Protein AF-A0A4Y2VIY1-F1 (afdb_monomer_lite)

Radius of gyration: 15.89 Å; chains: 1; bounding box: 33×31×41 Å

pLDDT: mean 91.34, std 9.09, range [41.94, 97.88]

Secondary structure (DSSP, 8-state):
-----S-GGG---HHHHHHHHHHH-TTPPP----S--S----SPPP-HHHHTTT---SS-HHHHHHHHHHHGGGS-HHHHHHT----

Organism: Araneus ventricosus (NCBI:txid182803)

Foldseek 3Di:
DDADDDDQVPLDDPVRLVVLLCVVVVPDDDDDDPDDDPPPPDDGDDRVVVVVVVDDDPADSNRVSVVCVVCVVVDDPVVVVVPDPDD

Sequence (87 aa):
IAFNVGDETMNMTKTQAAKRIQHFVPSCEISLGSGEDKDQRDYDVSYARIKKLGFRSSILLDDGIKELVAVLPQMSEAELTFSKNIL

Structure (mmCIF, N/CA/C/O backbone):
data_AF-A0A4Y2VIY1-F1
#
_entry.id   AF-A0A4Y2VIY1-F1
#
loop_
_atom_site.group_PDB
_atom_site.id
_atom_site.type_symbol
_atom_site.label_atom_id
_atom_site.label_alt_id
_atom_site.label_comp_id
_atom_site.label_asym_id
_atom_site.label_entity_id
_atom_site.label_seq_id
_atom_site.pdbx_PDB_ins_code
_atom_site.Cartn_x
_atom_site.Cartn_y
_atom_site.Cartn_z
_atom_site.occupancy
_atom_site.B_iso_or_equiv
_atom_site.auth_seq_id
_atom_site.auth_comp_id
_atom_site.auth_asym_id
_atom_site.auth_atom_id
_atom_site.pdbx_PDB_model_num
ATOM 1 N N . ILE A 1 1 ? 20.293 -12.960 -11.061 1.00 82.81 1 ILE A N 1
ATOM 2 C CA . ILE A 1 1 ? 19.361 -12.066 -11.797 1.00 82.81 1 ILE A CA 1
ATOM 3 C C . ILE A 1 1 ? 18.365 -11.524 -10.782 1.00 82.81 1 ILE A C 1
ATOM 5 O O . ILE A 1 1 ? 17.817 -12.329 -10.046 1.00 82.81 1 ILE A O 1
ATOM 9 N N . ALA A 1 2 ? 18.156 -10.209 -10.713 1.00 94.94 2 ALA A N 1
ATOM 10 C CA . ALA A 1 2 ? 17.168 -9.596 -9.817 1.00 94.94 2 ALA A CA 1
ATOM 11 C C . ALA A 1 2 ? 15.929 -9.132 -10.599 1.00 94.94 2 ALA A C 1
ATOM 13 O O . ALA A 1 2 ? 16.065 -8.753 -11.769 1.00 94.94 2 ALA A O 1
ATOM 14 N N . PHE A 1 3 ? 14.758 -9.143 -9.960 1.00 97.06 3 PHE A N 1
ATOM 15 C CA . PHE A 1 3 ? 13.488 -8.649 -10.497 1.00 97.06 3 PHE A CA 1
ATOM 16 C C . PHE A 1 3 ? 12.816 -7.738 -9.471 1.00 97.06 3 PHE A C 1
ATOM 18 O O . PHE A 1 3 ? 12.760 -8.085 -8.295 1.00 97.06 3 PHE A O 1
ATOM 25 N N . ASN A 1 4 ? 12.262 -6.617 -9.929 1.00 96.38 4 ASN A N 1
ATOM 26 C CA . ASN A 1 4 ? 11.274 -5.882 -9.148 1.00 96.38 4 ASN A CA 1
ATOM 27 C C . ASN A 1 4 ? 9.972 -6.687 -9.161 1.00 96.38 4 ASN A C 1
ATOM 29 O O . ASN A 1 4 ? 9.565 -7.163 -10.226 1.00 96.38 4 ASN A O 1
ATOM 33 N N . VAL A 1 5 ? 9.327 -6.828 -8.006 1.00 95.81 5 VAL A N 1
ATOM 34 C CA . VAL A 1 5 ? 8.086 -7.597 -7.846 1.00 95.81 5 VAL A CA 1
ATOM 35 C C . VAL A 1 5 ? 6.997 -6.666 -7.339 1.00 95.81 5 VAL A C 1
ATOM 37 O O . VAL A 1 5 ? 7.176 -6.012 -6.316 1.00 95.81 5 VAL A O 1
ATOM 40 N N . GLY A 1 6 ? 5.898 -6.577 -8.079 1.00 93.75 6 GLY A N 1
ATOM 41 C CA . GLY A 1 6 ? 4.809 -5.642 -7.817 1.00 93.75 6 GLY A CA 1
ATOM 42 C C . GLY A 1 6 ? 4.028 -5.338 -9.091 1.00 93.75 6 GLY A C 1
ATOM 43 O O . GLY A 1 6 ? 4.155 -6.050 -10.092 1.00 93.75 6 GLY A O 1
ATOM 44 N N . ASP A 1 7 ? 3.222 -4.285 -9.035 1.00 93.88 7 ASP A N 1
ATOM 45 C CA . ASP A 1 7 ? 2.420 -3.796 -10.150 1.00 93.88 7 ASP A CA 1
ATOM 46 C C . ASP A 1 7 ? 2.536 -2.271 -10.232 1.00 93.88 7 ASP A C 1
ATOM 48 O O . ASP A 1 7 ? 2.534 -1.596 -9.203 1.00 93.88 7 ASP A O 1
ATOM 52 N N . GLU A 1 8 ? 2.628 -1.722 -11.444 1.00 93.31 8 GLU A N 1
ATOM 53 C CA . GLU A 1 8 ? 2.674 -0.279 -11.678 1.00 93.31 8 GLU A CA 1
ATOM 54 C C . GLU A 1 8 ? 1.456 0.452 -11.087 1.00 93.31 8 GLU A C 1
ATOM 56 O O . GLU A 1 8 ? 1.574 1.623 -10.740 1.00 93.31 8 GLU A O 1
ATOM 61 N N . THR A 1 9 ? 0.311 -0.218 -10.893 1.00 91.12 9 THR A N 1
ATOM 62 C CA . THR A 1 9 ? -0.845 0.383 -10.199 1.00 91.12 9 THR A CA 1
ATOM 63 C C . THR A 1 9 ? -0.573 0.719 -8.730 1.00 91.12 9 THR A C 1
ATOM 65 O O . THR A 1 9 ? -1.365 1.432 -8.120 1.00 91.12 9 THR A O 1
ATOM 68 N N . MET A 1 10 ? 0.508 0.188 -8.149 1.00 89.62 10 MET A N 1
ATOM 69 C CA . MET A 1 10 ? 0.927 0.426 -6.765 1.00 89.62 10 MET A CA 1
ATOM 70 C C . MET A 1 10 ? 2.063 1.451 -6.643 1.00 89.62 10 MET A C 1
ATOM 72 O O . MET A 1 10 ? 2.504 1.722 -5.528 1.00 89.62 10 MET A O 1
ATOM 76 N N . ASN A 1 11 ? 2.510 2.059 -7.748 1.00 93.81 11 ASN A N 1
ATOM 77 C CA . ASN A 1 11 ? 3.352 3.254 -7.689 1.00 93.81 11 ASN A CA 1
ATOM 78 C C . ASN A 1 11 ? 2.496 4.422 -7.170 1.00 93.81 11 ASN A C 1
ATOM 80 O O . ASN A 1 11 ? 1.771 5.077 -7.919 1.00 93.81 11 ASN A O 1
ATOM 84 N N . MET A 1 12 ? 2.501 4.607 -5.851 1.00 93.81 12 MET A N 1
ATOM 85 C CA . MET A 1 12 ? 1.627 5.535 -5.142 1.00 93.81 12 MET A CA 1
ATOM 86 C C . MET A 1 12 ? 2.398 6.274 -4.055 1.00 93.81 12 MET A C 1
ATOM 88 O O . MET A 1 12 ? 3.223 5.700 -3.350 1.00 93.81 12 MET A O 1
ATOM 92 N N . THR A 1 13 ? 2.060 7.544 -3.856 1.00 93.12 13 THR A N 1
ATOM 93 C CA . THR A 1 13 ? 2.553 8.313 -2.712 1.00 93.12 13 THR A CA 1
ATOM 94 C C . THR A 1 13 ? 1.904 7.832 -1.413 1.00 93.12 13 THR A C 1
ATOM 96 O O . THR A 1 13 ? 0.775 7.324 -1.413 1.00 93.12 13 THR A O 1
ATOM 99 N N . LYS A 1 14 ? 2.563 8.079 -0.273 1.00 91.12 14 LYS A N 1
ATOM 100 C CA . LYS A 1 14 ? 2.004 7.813 1.069 1.00 91.12 14 LYS A CA 1
ATOM 101 C C . LYS A 1 14 ? 0.611 8.427 1.238 1.00 91.12 14 LYS A C 1
ATOM 103 O O . LYS A 1 14 ? -0.302 7.771 1.729 1.00 91.12 14 LYS A O 1
ATOM 108 N N . THR A 1 15 ? 0.418 9.649 0.742 1.00 93.06 15 THR A N 1
ATOM 109 C CA . THR A 1 15 ? -0.876 10.345 0.770 1.00 93.06 15 THR A CA 1
ATOM 110 C C . THR A 1 15 ? -1.942 9.637 -0.064 1.00 93.06 15 THR A C 1
ATOM 112 O O . THR A 1 15 ? -3.095 9.558 0.357 1.00 93.06 15 THR A O 1
ATOM 115 N N . GLN A 1 16 ? -1.598 9.116 -1.246 1.00 95.06 16 GLN A N 1
ATOM 116 C CA . GLN A 1 16 ? -2.549 8.371 -2.076 1.00 95.06 16 GLN A CA 1
ATOM 117 C C . GLN A 1 16 ? -2.961 7.056 -1.404 1.00 95.06 16 GLN A C 1
ATOM 119 O O . GLN A 1 16 ? -4.154 6.760 -1.354 1.00 95.06 16 GLN A O 1
ATOM 124 N N . ALA A 1 17 ? -2.007 6.305 -0.846 1.00 94.62 17 ALA A N 1
ATOM 125 C CA . ALA A 1 17 ? -2.296 5.079 -0.104 1.00 94.62 17 ALA A CA 1
ATOM 126 C C . ALA A 1 17 ? -3.153 5.359 1.146 1.00 94.62 17 ALA A C 1
ATOM 128 O O . ALA A 1 17 ? -4.177 4.710 1.348 1.00 94.62 17 ALA A O 1
ATOM 129 N N . ALA A 1 18 ? -2.812 6.387 1.930 1.00 95.25 18 ALA A N 1
ATOM 130 C CA . ALA A 1 18 ? -3.586 6.793 3.104 1.00 95.25 18 ALA A CA 1
ATOM 131 C C . ALA A 1 18 ? -5.033 7.171 2.749 1.00 95.25 18 ALA A C 1
ATOM 133 O O . ALA A 1 18 ? -5.968 6.745 3.423 1.00 95.25 18 ALA A O 1
ATOM 134 N N . LYS A 1 19 ? -5.248 7.904 1.647 1.00 96.31 19 LYS A N 1
ATOM 135 C CA . LYS A 1 19 ? -6.598 8.233 1.160 1.00 96.31 19 LYS A CA 1
ATOM 136 C C . LYS A 1 19 ? -7.394 7.000 0.727 1.00 96.31 19 LYS A C 1
ATOM 138 O O . LYS A 1 19 ? -8.604 6.970 0.934 1.00 96.31 19 LYS A O 1
ATOM 143 N N . ARG A 1 20 ? -6.743 5.979 0.153 1.00 96.69 20 ARG A N 1
ATOM 144 C CA . ARG A 1 20 ? -7.404 4.691 -0.130 1.00 96.69 20 ARG A CA 1
ATOM 145 C C . ARG A 1 20 ? -7.841 4.001 1.154 1.00 96.69 20 ARG A C 1
ATOM 147 O O . ARG A 1 20 ? -8.971 3.542 1.221 1.00 96.69 20 ARG A O 1
ATOM 154 N N . ILE A 1 21 ? -7.002 3.997 2.189 1.00 97.00 21 ILE A N 1
ATOM 155 C CA . ILE A 1 21 ? -7.370 3.441 3.499 1.00 97.00 21 ILE A CA 1
ATOM 156 C C . ILE A 1 21 ? -8.554 4.210 4.103 1.00 97.00 21 ILE A C 1
ATOM 158 O O . ILE A 1 21 ? -9.537 3.594 4.505 1.00 97.00 21 ILE A O 1
ATOM 162 N N . GLN A 1 22 ? -8.509 5.547 4.100 1.00 97.44 22 GLN A N 1
ATOM 163 C CA . GLN A 1 22 ? -9.585 6.398 4.625 1.00 97.44 22 GLN A CA 1
ATOM 164 C C . GLN A 1 22 ? -10.928 6.173 3.911 1.00 97.44 22 GLN A C 1
ATOM 166 O O . GLN A 1 22 ? -11.977 6.277 4.540 1.00 97.44 22 GLN A O 1
ATOM 171 N N . HIS A 1 23 ? -10.924 5.810 2.624 1.00 97.06 23 HIS A N 1
ATOM 172 C CA . HIS A 1 23 ? -12.152 5.437 1.918 1.00 97.06 23 HIS A CA 1
ATOM 173 C C . HIS A 1 23 ? -12.859 4.228 2.560 1.00 97.06 23 HIS A C 1
ATOM 175 O O . HIS A 1 23 ? -14.086 4.215 2.642 1.00 97.06 23 HIS A O 1
ATOM 181 N N . PHE A 1 24 ? -12.099 3.241 3.044 1.00 97.44 24 PHE A N 1
ATOM 182 C CA . PHE A 1 24 ? -12.633 2.055 3.727 1.00 97.44 24 PHE A CA 1
ATOM 183 C C . PHE A 1 24 ? -12.789 2.242 5.243 1.00 97.44 24 PHE A C 1
ATOM 185 O O . PHE A 1 24 ? -13.558 1.516 5.869 1.00 97.44 24 PHE A O 1
ATOM 192 N N . VAL A 1 25 ? -12.101 3.224 5.831 1.00 96.50 25 VAL A N 1
ATOM 193 C CA . VAL A 1 25 ? -12.179 3.577 7.256 1.00 96.50 25 VAL A CA 1
ATOM 194 C C . VAL A 1 25 ? -12.467 5.080 7.389 1.00 96.50 25 VAL A C 1
ATOM 196 O O . VAL A 1 25 ? -11.546 5.857 7.642 1.00 96.50 25 VAL A O 1
ATOM 199 N N . PRO A 1 26 ? -13.730 5.526 7.230 1.00 95.44 26 PRO A N 1
ATOM 200 C CA . PRO A 1 26 ? -14.059 6.956 7.170 1.00 95.44 26 PRO A CA 1
ATOM 201 C C . PRO A 1 26 ? -13.733 7.743 8.445 1.00 95.44 26 PRO A C 1
ATOM 203 O O . PRO A 1 26 ? -13.557 8.954 8.389 1.00 95.44 26 PRO A O 1
ATOM 206 N N . SER A 1 27 ? -13.640 7.063 9.591 1.00 94.75 27 SER A N 1
ATOM 207 C CA . SER A 1 27 ? -13.228 7.653 10.870 1.00 94.75 27 SER A CA 1
ATOM 208 C C . SER A 1 27 ? -11.714 7.867 10.989 1.00 94.75 27 SER A C 1
ATOM 210 O O . SER A 1 27 ? -11.251 8.386 11.999 1.00 94.75 27 SER A O 1
ATOM 212 N N . CYS A 1 28 ? -10.924 7.420 10.009 1.00 93.56 28 CYS A N 1
ATOM 213 C CA . CYS A 1 28 ? -9.482 7.627 9.984 1.00 93.56 28 CYS A CA 1
ATOM 214 C C . CYS A 1 28 ? -9.171 9.087 9.637 1.00 93.56 28 CYS A C 1
ATOM 216 O O . CYS A 1 28 ? -9.537 9.573 8.565 1.00 93.56 28 CYS A O 1
ATOM 218 N N . GLU A 1 29 ? -8.450 9.775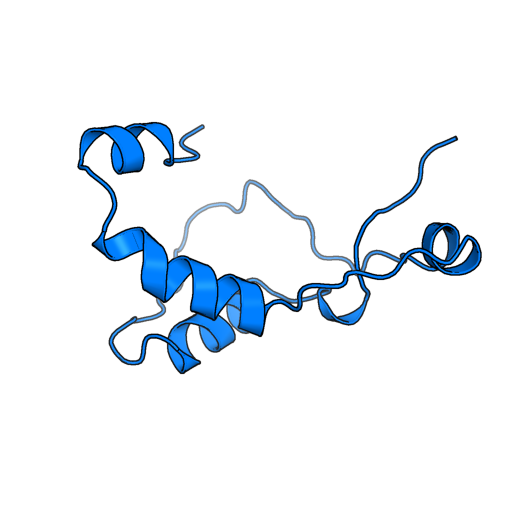 10.517 1.00 94.38 29 GLU A N 1
ATOM 219 C CA . GLU A 1 29 ? -7.930 11.115 10.256 1.00 94.38 29 GLU A CA 1
ATOM 220 C C . GLU A 1 29 ? -6.495 11.034 9.726 1.00 94.38 29 GLU A C 1
ATOM 222 O O . GLU A 1 29 ? -5.633 10.380 10.313 1.00 94.38 29 GLU A O 1
ATOM 227 N N . ILE A 1 30 ? -6.232 11.709 8.605 1.00 94.31 30 ILE A N 1
ATOM 228 C CA . ILE A 1 30 ? -4.898 11.776 8.000 1.00 94.31 30 ILE A CA 1
ATOM 229 C C . ILE A 1 30 ? -4.243 13.086 8.431 1.00 94.31 30 ILE A C 1
ATOM 231 O O . ILE A 1 30 ? -4.717 14.166 8.077 1.00 94.31 30 ILE A O 1
ATOM 235 N N . SER A 1 31 ? -3.122 12.989 9.141 1.00 92.44 31 SER A N 1
ATOM 236 C CA . SER A 1 31 ? -2.270 14.122 9.498 1.00 92.44 31 SER A CA 1
ATOM 237 C C . SER A 1 31 ? -0.897 14.001 8.835 1.00 92.44 31 SER A C 1
ATOM 239 O O . SER A 1 31 ? -0.429 12.907 8.513 1.00 92.44 31 SER A O 1
ATOM 241 N N . LEU A 1 32 ? -0.253 15.142 8.592 1.00 88.12 32 LEU A N 1
ATOM 242 C CA . LEU A 1 32 ? 1.117 15.197 8.086 1.00 88.12 32 LEU A CA 1
ATOM 243 C C . LEU A 1 32 ? 2.062 15.412 9.267 1.00 88.12 32 LEU A C 1
ATOM 245 O O . LEU A 1 32 ? 1.942 16.399 9.991 1.00 88.12 32 LEU A O 1
ATOM 249 N N . GLY A 1 33 ? 2.990 14.478 9.464 1.00 85.81 33 GLY A N 1
ATOM 250 C CA . GLY A 1 33 ? 4.056 14.622 10.452 1.00 85.81 33 GLY A CA 1
ATOM 251 C C . GLY A 1 33 ? 5.184 15.519 9.940 1.00 85.81 33 GLY A C 1
ATOM 252 O O . GLY A 1 33 ? 5.431 15.592 8.741 1.00 85.81 33 GLY A O 1
ATOM 253 N N . SER A 1 34 ? 5.905 16.164 10.857 1.00 83.38 34 SER A N 1
ATOM 254 C CA . SER A 1 34 ? 7.107 16.964 10.566 1.00 83.38 34 SER A CA 1
ATOM 255 C C . SER A 1 34 ? 8.417 16.181 10.753 1.00 83.38 34 SER A C 1
ATOM 257 O O . SER A 1 34 ? 9.476 16.782 10.923 1.00 83.38 34 SER A O 1
ATOM 259 N N . GLY A 1 35 ? 8.339 14.850 10.827 1.00 83.69 35 GLY A N 1
ATOM 260 C CA . GLY A 1 35 ? 9.494 13.976 11.029 1.00 83.69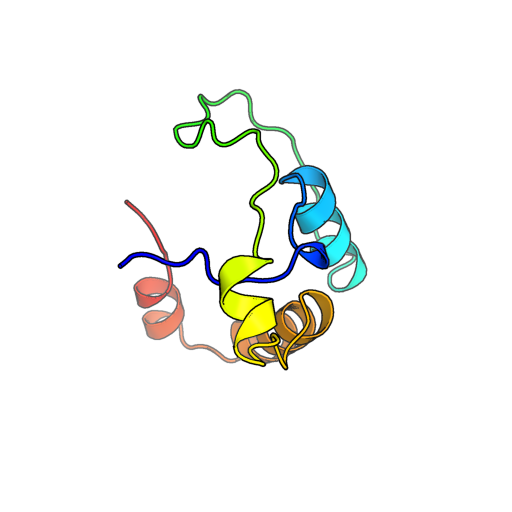 35 GLY A CA 1
ATOM 261 C C . GLY A 1 35 ? 10.310 13.771 9.753 1.00 83.69 35 GLY A C 1
ATOM 262 O O . GLY A 1 35 ? 9.822 13.993 8.647 1.00 83.69 35 GLY A O 1
ATOM 263 N N . GLU A 1 36 ? 11.551 13.317 9.914 1.00 83.75 36 GLU A N 1
ATOM 264 C CA . GLU A 1 36 ? 12.394 12.917 8.790 1.00 83.75 36 GLU A CA 1
ATOM 265 C C . GLU A 1 36 ? 11.877 11.617 8.165 1.00 83.75 36 GLU A C 1
ATOM 267 O O . GLU A 1 36 ? 11.639 10.622 8.858 1.00 83.75 36 GLU A O 1
ATOM 272 N N . ASP A 1 37 ? 11.735 11.617 6.841 1.00 83.12 37 ASP A N 1
ATOM 273 C CA . ASP A 1 37 ? 11.439 10.402 6.100 1.00 83.12 37 ASP A CA 1
ATOM 274 C C . ASP A 1 37 ? 12.703 9.550 5.983 1.00 83.12 37 ASP A C 1
ATOM 276 O O . ASP A 1 37 ? 13.572 9.801 5.149 1.00 83.12 37 ASP A O 1
ATOM 280 N N . LYS A 1 38 ? 12.824 8.524 6.829 1.00 82.56 38 LYS A N 1
ATOM 281 C CA . LYS A 1 38 ? 13.924 7.551 6.717 1.00 82.56 38 LYS A CA 1
ATOM 282 C C . LYS A 1 38 ? 13.872 6.769 5.400 1.00 82.56 38 LYS A C 1
ATOM 284 O O . LYS A 1 38 ? 14.856 6.131 5.031 1.00 82.56 38 LYS A O 1
ATOM 289 N N . ASP A 1 39 ? 12.736 6.808 4.709 1.00 80.38 39 ASP A N 1
ATOM 290 C CA . ASP A 1 39 ? 12.491 6.136 3.447 1.00 80.38 39 ASP A CA 1
ATOM 291 C C . ASP A 1 39 ? 12.263 7.152 2.317 1.00 80.38 39 ASP A C 1
ATOM 293 O O . ASP A 1 39 ? 11.139 7.463 1.941 1.00 80.38 39 ASP A O 1
ATOM 297 N N . GLN A 1 40 ? 13.364 7.646 1.756 1.00 85.69 40 GLN A N 1
ATOM 298 C CA . GLN A 1 40 ? 13.410 8.679 0.708 1.00 85.69 40 GLN A CA 1
ATOM 299 C C . GLN A 1 40 ? 13.084 8.138 -0.706 1.00 85.69 40 GLN A C 1
ATOM 301 O O . GLN A 1 40 ? 13.636 8.600 -1.709 1.00 85.69 40 GLN A O 1
ATOM 306 N N . ARG A 1 41 ? 12.276 7.077 -0.819 1.00 87.31 41 ARG A N 1
ATOM 307 C CA . ARG A 1 41 ? 11.962 6.444 -2.111 1.00 87.31 41 ARG A CA 1
ATOM 308 C C . ARG A 1 41 ? 10.862 7.206 -2.848 1.00 87.31 41 ARG A C 1
ATOM 310 O O . ARG A 1 41 ? 9.698 6.825 -2.799 1.00 87.31 41 ARG A O 1
ATOM 317 N N . ASP A 1 42 ? 11.281 8.209 -3.613 1.00 88.75 42 ASP A N 1
ATOM 318 C CA . ASP A 1 42 ? 10.411 9.018 -4.474 1.00 88.75 42 ASP A CA 1
ATOM 319 C C . ASP A 1 42 ? 10.638 8.710 -5.965 1.00 88.75 42 ASP A C 1
ATOM 321 O O . ASP A 1 42 ? 11.118 9.540 -6.739 1.00 88.75 42 ASP A O 1
ATOM 325 N N . TYR A 1 43 ? 10.337 7.479 -6.381 1.00 92.62 43 TYR A N 1
ATOM 326 C CA . TYR A 1 43 ? 10.427 7.057 -7.781 1.00 92.62 43 TYR A CA 1
ATOM 327 C C . TYR A 1 43 ? 9.428 5.949 -8.113 1.00 92.62 43 TYR A C 1
ATOM 329 O O . TYR A 1 43 ? 9.086 5.121 -7.270 1.00 92.62 43 TYR A O 1
ATOM 337 N N . ASP A 1 44 ? 9.033 5.886 -9.383 1.00 95.38 44 ASP A N 1
ATOM 338 C CA . ASP A 1 44 ? 8.241 4.778 -9.906 1.00 95.38 44 ASP A CA 1
ATOM 339 C C . ASP A 1 44 ? 9.131 3.565 -10.179 1.00 95.38 44 ASP A C 1
ATOM 341 O O . ASP A 1 44 ? 10.179 3.653 -10.831 1.00 95.38 44 ASP A O 1
ATOM 345 N N . VAL A 1 45 ? 8.691 2.394 -9.726 1.00 95.56 45 VAL A N 1
ATOM 346 C CA . VAL A 1 45 ? 9.370 1.132 -10.016 1.00 95.56 45 VAL A CA 1
ATOM 347 C C . VAL A 1 45 ? 8.749 0.504 -11.259 1.00 95.56 45 VAL A C 1
ATOM 349 O O . VAL A 1 45 ? 7.534 0.3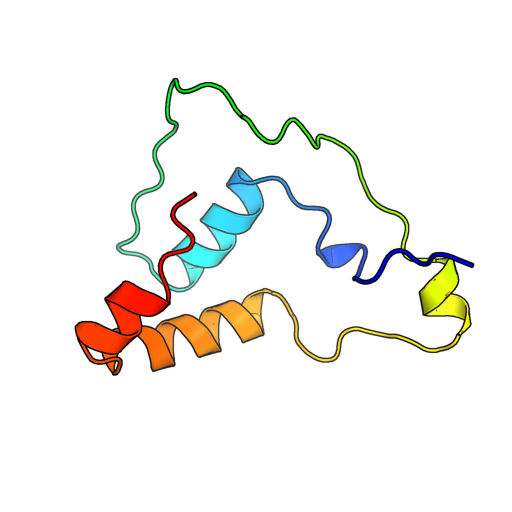43 -11.361 1.00 95.56 45 VAL A O 1
ATOM 352 N N . SER A 1 46 ? 9.591 0.111 -12.219 1.00 96.19 46 SER A N 1
ATOM 353 C CA . SER A 1 46 ? 9.146 -0.683 -13.367 1.00 96.19 46 SER A CA 1
ATOM 354 C C . SER A 1 46 ? 9.117 -2.171 -13.022 1.00 96.19 46 SER A C 1
ATOM 356 O O . SER A 1 46 ? 10.133 -2.740 -12.600 1.00 96.19 46 SER A O 1
ATOM 358 N N . TYR A 1 47 ? 7.985 -2.822 -13.295 1.00 97.12 47 TYR A N 1
ATOM 359 C CA . TYR A 1 47 ? 7.769 -4.261 -13.111 1.00 97.12 47 TYR A CA 1
ATOM 360 C C . TYR A 1 47 ? 7.729 -5.018 -14.448 1.00 97.12 47 TYR A C 1
ATOM 362 O O . TYR A 1 47 ? 7.500 -6.230 -14.497 1.00 97.12 47 TYR A O 1
ATOM 370 N N . ALA A 1 48 ? 8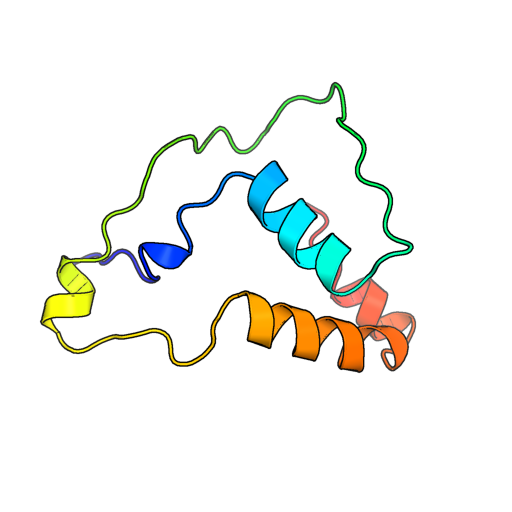.044 -4.340 -15.557 1.00 96.88 48 ALA A N 1
ATOM 371 C CA . ALA A 1 48 ? 7.994 -4.892 -16.910 1.00 96.88 48 ALA A CA 1
ATOM 372 C C . ALA A 1 48 ? 8.776 -6.211 -17.069 1.00 96.88 48 ALA A C 1
ATOM 374 O O . ALA A 1 48 ? 8.349 -7.102 -17.803 1.00 96.88 48 ALA A O 1
ATOM 375 N N . ARG A 1 49 ? 9.915 -6.367 -16.376 1.00 96.69 49 ARG A N 1
ATOM 376 C CA . ARG A 1 49 ? 10.750 -7.579 -16.465 1.00 96.69 49 ARG A CA 1
ATOM 377 C C . ARG A 1 49 ? 10.049 -8.819 -15.919 1.00 96.69 49 ARG A C 1
ATOM 379 O O . ARG A 1 49 ? 10.105 -9.851 -16.576 1.00 96.69 49 ARG A O 1
ATOM 386 N N . ILE A 1 50 ? 9.391 -8.725 -14.762 1.00 97.06 50 ILE A N 1
ATOM 387 C CA . ILE A 1 50 ? 8.661 -9.867 -14.198 1.00 97.06 50 ILE A CA 1
ATOM 388 C C . ILE A 1 50 ? 7.312 -10.061 -14.903 1.00 97.06 50 ILE A C 1
ATOM 390 O O . ILE A 1 50 ? 6.912 -11.193 -15.167 1.00 97.06 50 ILE A O 1
ATOM 394 N N . LYS A 1 51 ? 6.662 -8.970 -15.338 1.00 96.25 51 LYS A N 1
ATOM 395 C CA . LYS A 1 51 ? 5.417 -9.035 -16.118 1.00 96.25 51 LYS A CA 1
ATOM 396 C C . LYS A 1 51 ? 5.580 -9.787 -17.442 1.00 96.25 51 LYS A C 1
ATOM 398 O O . LYS A 1 51 ? 4.659 -10.502 -17.839 1.00 96.25 51 LYS A O 1
ATOM 403 N N . LYS A 1 52 ? 6.738 -9.672 -18.105 1.00 96.81 52 LYS A N 1
ATOM 404 C CA . LYS A 1 52 ? 7.079 -10.444 -19.319 1.00 96.81 52 LYS A CA 1
ATOM 405 C C . LYS A 1 52 ? 7.159 -11.955 -19.079 1.00 96.81 52 LYS A C 1
ATOM 407 O O . LYS A 1 52 ? 6.990 -12.712 -20.024 1.00 96.81 52 LYS A O 1
ATOM 412 N N . LEU A 1 53 ? 7.378 -12.383 -17.836 1.00 97.00 53 LEU A N 1
ATOM 413 C CA . LEU A 1 53 ? 7.369 -13.793 -17.436 1.00 97.00 53 LEU A CA 1
ATOM 414 C C . LEU A 1 53 ? 5.965 -14.292 -17.051 1.00 97.00 53 LEU A C 1
ATOM 416 O O . LEU A 1 53 ? 5.823 -15.419 -16.595 1.00 97.00 53 LEU A O 1
ATOM 420 N N . GLY A 1 54 ? 4.931 -13.458 -17.207 1.00 96.69 54 GLY A N 1
ATOM 421 C CA . GLY A 1 54 ? 3.543 -13.807 -16.889 1.00 96.69 54 GLY A CA 1
ATOM 422 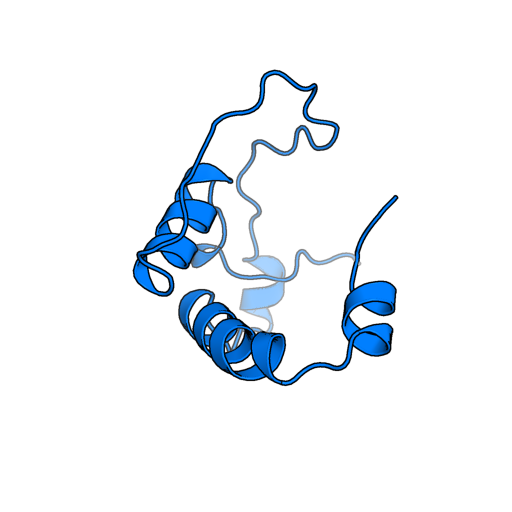C C . GLY A 1 54 ? 3.104 -13.467 -15.463 1.00 96.69 54 GLY A C 1
ATOM 423 O O . GLY A 1 54 ? 1.928 -13.613 -15.152 1.00 96.69 54 GLY A O 1
ATOM 424 N N . PHE A 1 55 ? 3.993 -12.954 -14.606 1.00 95.88 55 PHE A N 1
ATOM 425 C CA . PHE A 1 55 ? 3.619 -12.551 -13.246 1.00 95.88 55 PHE A CA 1
ATOM 426 C C . PHE A 1 55 ? 2.627 -11.383 -13.249 1.00 95.88 55 PHE A C 1
ATOM 428 O O . PHE A 1 55 ? 2.845 -10.388 -13.946 1.00 95.88 55 PHE A O 1
ATOM 435 N N . ARG A 1 56 ? 1.584 -11.466 -12.423 1.00 93.31 56 ARG A N 1
ATOM 436 C CA . ARG A 1 56 ? 0.654 -10.378 -12.089 1.00 93.31 56 ARG A CA 1
ATOM 437 C C . ARG A 1 56 ? 0.252 -10.519 -10.623 1.00 93.31 56 ARG A C 1
ATOM 439 O O . ARG A 1 56 ? 0.126 -11.647 -10.149 1.00 93.31 56 ARG A O 1
ATOM 446 N N . SER A 1 57 ? 0.037 -9.407 -9.918 1.00 93.38 57 SER A N 1
ATOM 447 C CA . SER A 1 57 ? -0.572 -9.474 -8.587 1.00 93.38 57 SER A CA 1
ATOM 448 C C . SER A 1 57 ? -2.039 -9.874 -8.727 1.00 93.38 57 SER A C 1
ATOM 450 O O . SER A 1 57 ? -2.782 -9.264 -9.493 1.00 93.38 57 SER A O 1
ATOM 452 N N . SER A 1 58 ? -2.458 -10.905 -8.000 1.00 93.69 58 SER A N 1
ATOM 453 C CA . SER A 1 58 ? -3.856 -11.350 -7.973 1.00 93.69 58 SER A CA 1
ATOM 454 C C . SER A 1 58 ? -4.716 -10.563 -6.986 1.00 93.69 58 SER A C 1
ATOM 456 O O . SER A 1 58 ? -5.934 -10.569 -7.113 1.00 93.69 58 SER A O 1
ATOM 458 N N . ILE A 1 59 ? -4.084 -9.908 -6.011 1.00 94.56 59 ILE A N 1
ATOM 459 C CA . ILE A 1 59 ? -4.730 -9.096 -4.978 1.00 94.56 59 ILE A CA 1
ATOM 460 C C . ILE A 1 59 ? -4.409 -7.631 -5.255 1.00 94.56 59 ILE A C 1
ATOM 462 O O . ILE A 1 59 ? -3.243 -7.281 -5.467 1.00 94.56 59 ILE A O 1
ATOM 466 N N . LEU A 1 60 ? -5.440 -6.786 -5.283 1.00 94.44 60 LEU A N 1
ATOM 467 C CA . LEU A 1 60 ? -5.288 -5.342 -5.433 1.00 94.44 60 LEU A CA 1
ATOM 468 C C . LEU A 1 60 ? -5.097 -4.676 -4.067 1.00 94.44 60 LEU A C 1
ATOM 470 O O . LEU A 1 60 ? -5.432 -5.242 -3.028 1.00 94.44 60 LEU A O 1
ATOM 474 N N . LEU A 1 61 ? -4.615 -3.429 -4.068 1.00 94.62 61 LEU A N 1
ATOM 475 C CA . LEU A 1 61 ? -4.471 -2.640 -2.840 1.00 94.62 61 LEU A CA 1
ATOM 476 C C . LEU A 1 61 ? -5.796 -2.548 -2.066 1.00 94.62 61 LEU A C 1
ATOM 478 O O . LEU A 1 61 ? -5.826 -2.797 -0.866 1.00 94.62 61 LEU A O 1
ATOM 482 N N . ASP A 1 62 ? -6.889 -2.227 -2.761 1.00 96.31 62 ASP A N 1
ATOM 483 C CA . ASP A 1 62 ? -8.212 -2.086 -2.148 1.00 96.31 62 ASP A CA 1
ATOM 484 C C . ASP A 1 62 ? -8.716 -3.413 -1.550 1.00 96.31 62 ASP A C 1
ATOM 486 O O . ASP A 1 62 ? -9.413 -3.400 -0.537 1.00 96.31 62 ASP A O 1
ATOM 490 N N . ASP A 1 63 ? -8.355 -4.556 -2.141 1.00 96.94 63 ASP A N 1
ATOM 491 C CA . ASP A 1 63 ? -8.716 -5.876 -1.611 1.00 96.94 63 ASP A CA 1
ATOM 492 C C . ASP A 1 63 ? -7.941 -6.168 -0.324 1.00 96.94 63 ASP A C 1
ATOM 494 O O . ASP A 1 63 ? -8.549 -6.488 0.696 1.00 96.94 63 ASP A O 1
ATOM 498 N N . GLY A 1 64 ? -6.626 -5.927 -0.325 1.00 96.19 64 GLY A N 1
ATOM 499 C CA . GLY A 1 64 ? -5.802 -6.055 0.877 1.00 96.19 64 GLY A CA 1
ATOM 500 C C . GLY A 1 64 ? -6.247 -5.120 2.009 1.00 96.19 64 GLY A C 1
ATOM 501 O O . GLY A 1 64 ? -6.260 -5.520 3.171 1.00 96.19 64 GLY A O 1
ATOM 502 N N . ILE A 1 65 ? -6.677 -3.891 1.695 1.00 97.00 65 ILE A N 1
ATOM 503 C CA . ILE A 1 65 ? -7.233 -2.975 2.704 1.00 97.00 65 ILE A CA 1
ATOM 504 C C . ILE A 1 65 ? -8.507 -3.563 3.322 1.00 97.00 65 ILE A C 1
ATOM 506 O O . ILE A 1 65 ? -8.630 -3.573 4.545 1.00 97.00 65 ILE A O 1
ATOM 510 N N . LYS A 1 66 ? -9.445 -4.072 2.511 1.00 97.88 66 LYS A N 1
ATOM 511 C CA . LYS A 1 66 ? -10.683 -4.690 3.021 1.00 97.88 66 LYS A CA 1
ATOM 512 C C . LYS A 1 66 ? -10.389 -5.898 3.910 1.00 97.88 66 LYS A C 1
ATOM 514 O O . LYS A 1 66 ? -11.004 -6.024 4.967 1.00 97.88 66 LYS A O 1
ATOM 519 N N . GLU A 1 67 ? -9.455 -6.756 3.501 1.00 97.62 67 GLU A N 1
ATOM 520 C CA . GLU A 1 67 ? -9.026 -7.915 4.290 1.00 97.62 67 GLU A CA 1
ATOM 521 C C . GLU A 1 67 ? -8.477 -7.482 5.654 1.00 97.62 67 GLU A C 1
ATOM 523 O O . GLU A 1 67 ? -8.926 -7.974 6.690 1.00 97.62 67 GLU A O 1
ATOM 528 N N . LEU A 1 68 ? -7.570 -6.500 5.678 1.00 95.31 68 LEU A N 1
ATOM 529 C CA . LEU A 1 68 ? -6.993 -5.992 6.923 1.00 95.31 68 LEU A CA 1
ATOM 530 C C . LEU A 1 68 ? -8.041 -5.332 7.823 1.00 95.31 68 LEU A C 1
ATOM 532 O O . LEU A 1 68 ? -8.060 -5.593 9.022 1.00 95.31 68 LEU A O 1
ATOM 536 N N . VAL A 1 69 ? -8.947 -4.521 7.273 1.00 95.69 69 VAL A N 1
ATOM 537 C CA . VAL A 1 69 ? -10.030 -3.891 8.051 1.00 95.69 69 VAL A CA 1
ATOM 538 C C . VAL A 1 69 ? -10.949 -4.939 8.688 1.00 95.69 69 VAL A C 1
ATOM 540 O O . VAL A 1 69 ? -11.427 -4.727 9.802 1.00 95.69 69 VAL A O 1
ATOM 543 N N . ALA A 1 70 ? -11.173 -6.076 8.025 1.00 96.12 70 ALA A N 1
ATOM 544 C CA . ALA A 1 70 ? -11.967 -7.170 8.577 1.00 96.12 70 ALA A CA 1
ATOM 545 C C . ALA A 1 70 ? -11.227 -7.953 9.679 1.00 96.12 70 ALA A C 1
ATOM 547 O O . ALA A 1 70 ? -11.848 -8.353 10.664 1.00 96.12 70 ALA A O 1
ATOM 548 N N . VAL A 1 71 ? -9.917 -8.171 9.521 1.00 95.00 71 VAL A N 1
ATOM 549 C CA . VAL A 1 71 ? -9.122 -9.043 10.405 1.00 95.00 71 VAL A CA 1
ATOM 550 C C . VAL A 1 71 ? -8.567 -8.308 11.623 1.00 95.00 71 VAL A C 1
ATOM 552 O O . VAL A 1 71 ? -8.636 -8.844 12.727 1.00 95.00 71 VAL A O 1
ATOM 555 N N . LEU A 1 72 ? -8.047 -7.086 11.463 1.00 92.38 72 LEU A N 1
ATOM 556 C CA . LEU A 1 72 ? -7.369 -6.349 12.540 1.00 92.38 72 LEU A CA 1
ATOM 557 C C . LEU A 1 72 ? -8.209 -6.216 13.831 1.00 92.38 72 LEU A C 1
ATOM 559 O O . LEU A 1 72 ? -7.641 -6.409 14.905 1.00 92.38 72 LEU A O 1
ATOM 563 N N . PRO A 1 73 ? -9.536 -5.958 13.792 1.00 92.38 73 PRO A N 1
ATOM 564 C CA . PRO A 1 73 ? -10.359 -5.881 15.005 1.00 92.38 73 PRO A CA 1
ATOM 565 C C . PRO A 1 73 ? -10.552 -7.217 15.738 1.00 92.38 73 PRO A C 1
ATOM 567 O O . PRO A 1 73 ? -11.010 -7.216 16.877 1.00 92.38 73 PRO A O 1
ATOM 570 N N . GLN A 1 74 ? -10.262 -8.346 15.083 1.00 94.81 74 GLN A N 1
ATOM 571 C CA . GLN A 1 74 ? -10.410 -9.693 15.646 1.00 94.81 74 GLN A CA 1
ATOM 572 C C . GLN A 1 74 ? -9.111 -10.221 16.265 1.00 94.81 74 GLN A C 1
ATOM 574 O O . GLN A 1 74 ? -9.115 -11.278 16.891 1.00 94.81 74 GLN A O 1
ATOM 579 N N . MET A 1 75 ? -7.996 -9.515 16.072 1.00 94.56 75 MET A N 1
ATOM 580 C CA . MET A 1 75 ? -6.698 -9.930 16.588 1.00 94.56 75 MET A CA 1
ATOM 581 C C . MET A 1 75 ? -6.611 -9.714 18.098 1.00 94.56 75 MET A C 1
ATOM 583 O O . MET A 1 75 ? -7.076 -8.710 18.639 1.00 94.56 75 MET A O 1
ATOM 587 N N . SER A 1 76 ? -5.954 -10.646 18.781 1.00 94.62 76 SER A N 1
ATOM 588 C CA . SER A 1 76 ? -5.593 -10.507 20.187 1.00 94.62 76 SER A CA 1
ATOM 589 C C . SER A 1 76 ? -4.533 -9.424 20.396 1.00 94.62 76 SER A C 1
ATOM 591 O O . SER A 1 76 ? -3.756 -9.073 19.505 1.00 94.62 76 SER A O 1
ATOM 593 N N . GLU A 1 77 ? -4.440 -8.923 21.625 1.00 89.88 77 GLU A N 1
ATOM 594 C CA . GLU A 1 77 ? -3.447 -7.913 22.002 1.00 89.88 77 GLU A CA 1
ATOM 595 C C . GLU A 1 77 ? -2.001 -8.408 21.802 1.00 89.88 77 GLU A C 1
ATOM 597 O O . GLU A 1 77 ? -1.113 -7.646 21.401 1.00 89.88 77 GLU A O 1
ATOM 602 N N . ALA A 1 78 ? -1.775 -9.711 22.000 1.00 92.00 78 ALA A N 1
ATOM 603 C CA . ALA A 1 78 ? -0.503 -10.360 21.710 1.00 92.00 78 ALA A CA 1
ATOM 604 C C . ALA A 1 78 ? -0.180 -10.313 20.208 1.00 92.00 78 ALA A C 1
ATOM 606 O O . ALA A 1 78 ? 0.900 -9.864 19.827 1.00 92.00 78 ALA A O 1
ATOM 607 N N . GLU A 1 79 ? -1.119 -10.707 19.343 1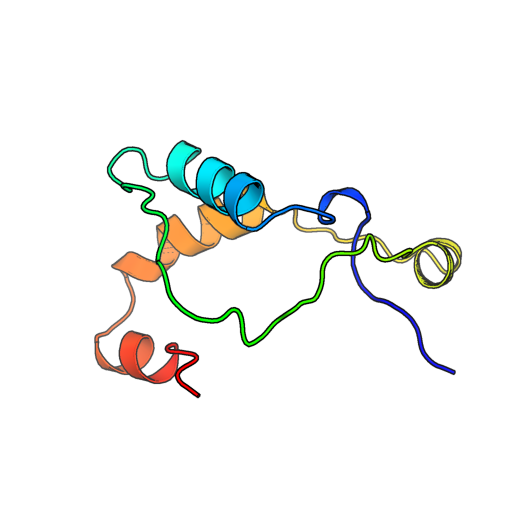.00 91.25 79 GLU A N 1
ATOM 608 C CA . GLU A 1 79 ? -0.935 -10.691 17.884 1.00 91.25 79 GLU A CA 1
ATOM 609 C C . GLU A 1 79 ? -0.706 -9.275 17.347 1.00 91.25 79 GLU A C 1
ATOM 611 O O . GLU A 1 79 ? 0.175 -9.065 16.511 1.00 91.25 79 GLU A O 1
ATOM 616 N N . LEU A 1 80 ? -1.437 -8.285 17.864 1.00 88.00 80 LEU A N 1
ATOM 617 C CA . LEU A 1 80 ? -1.228 -6.878 17.519 1.00 88.00 80 LEU A CA 1
ATOM 618 C C . LEU A 1 80 ? 0.168 -6.400 17.923 1.00 88.00 80 LEU A C 1
ATOM 620 O O . LEU A 1 80 ? 0.796 -5.643 17.186 1.00 88.00 80 LEU A O 1
ATOM 624 N N . THR A 1 81 ? 0.677 -6.850 19.070 1.00 87.25 81 THR A N 1
ATOM 625 C CA . THR A 1 81 ? 2.029 -6.510 19.526 1.00 87.25 81 THR A CA 1
ATOM 626 C C . THR A 1 81 ? 3.096 -7.098 18.604 1.00 87.25 81 THR A C 1
ATOM 628 O O . THR A 1 81 ? 4.006 -6.372 18.209 1.00 87.25 81 THR A O 1
ATOM 631 N N . PHE A 1 82 ? 2.958 -8.362 18.192 1.00 85.88 82 PHE A N 1
ATOM 632 C CA . PHE A 1 82 ? 3.885 -9.001 17.247 1.00 85.88 82 PHE A CA 1
ATOM 633 C C . PHE A 1 82 ? 3.794 -8.448 15.820 1.00 85.88 82 PHE A C 1
ATOM 635 O O . PHE A 1 82 ? 4.757 -8.544 15.066 1.00 85.88 82 PHE A O 1
ATOM 642 N N . SER A 1 83 ? 2.657 -7.858 15.446 1.00 82.38 83 SER A N 1
ATOM 643 C CA . SER A 1 83 ? 2.424 -7.323 14.096 1.00 82.38 83 SER A CA 1
ATOM 644 C C . SER A 1 83 ? 2.934 -5.893 13.903 1.00 82.38 83 SER A C 1
ATOM 646 O O . SER A 1 83 ? 2.909 -5.361 12.792 1.00 82.38 83 SER A O 1
ATOM 648 N N . LYS A 1 84 ? 3.399 -5.239 14.971 1.00 75.94 84 LYS A N 1
ATOM 649 C CA . LYS A 1 84 ? 4.009 -3.915 14.878 1.00 75.94 84 LYS A CA 1
ATOM 650 C C . LYS A 1 84 ? 5.382 -4.034 14.215 1.00 75.94 84 LYS A C 1
ATOM 652 O O . LYS A 1 84 ? 6.329 -4.515 14.826 1.00 75.94 84 LYS A O 1
ATOM 657 N N . ASN A 1 85 ? 5.507 -3.502 12.998 1.00 62.16 85 ASN A N 1
ATOM 658 C CA . ASN A 1 85 ? 6.799 -3.199 12.373 1.00 62.16 85 ASN A CA 1
ATOM 659 C C . ASN A 1 85 ? 7.445 -1.986 13.069 1.00 62.16 85 ASN A C 1
ATOM 661 O O . ASN A 1 85 ? 7.587 -0.920 12.474 1.00 62.16 85 ASN A O 1
ATOM 665 N N . ILE A 1 86 ? 7.775 -2.121 14.355 1.00 48.94 86 ILE A N 1
ATOM 666 C CA . ILE A 1 86 ? 8.649 -1.174 15.046 1.00 48.94 86 ILE A CA 1
ATOM 667 C C . ILE A 1 86 ? 10.081 -1.649 14.800 1.00 48.94 86 ILE A C 1
ATOM 669 O O . ILE A 1 86 ? 10.512 -2.656 15.361 1.00 48.94 86 ILE A O 1
ATOM 673 N N . LEU A 1 87 ? 10.781 -0.926 13.924 1.00 41.94 87 LEU A N 1
ATOM 674 C CA . LEU A 1 87 ? 12.233 -0.770 13.990 1.00 41.94 87 LEU A CA 1
ATOM 675 C C . LEU A 1 87 ? 12.551 0.414 14.904 1.00 41.94 87 LEU A C 1
ATOM 677 O O . LEU A 1 87 ? 11.874 1.459 14.752 1.00 41.94 87 LEU A O 1
#